Protein AF-A0A920NDE8-F1 (afdb_monomer)

Sequence (123 aa):
MLDKIFPKIHTEGYKFLLIFIAATIVLYFIHGFLGFVGFVLSIWVYYFFRDPDRVSIDDDNYLTSPADGLVLQVLETNGPKELELENKKFTKISIFMNVLTAILTEPLCRKNFTNCLQTWKIF

Structure (mmCIF, N/CA/C/O backbone):
data_AF-A0A920NDE8-F1
#
_entry.id   AF-A0A920NDE8-F1
#
loop_
_atom_site.group_PDB
_atom_site.id
_atom_site.type_symbol
_atom_site.label_atom_id
_atom_site.label_alt_id
_atom_site.label_comp_id
_atom_site.label_asym_id
_atom_site.label_entity_id
_atom_site.label_seq_id
_atom_site.pdbx_PDB_ins_code
_atom_site.Cartn_x
_atom_site.Cartn_y
_atom_site.Cartn_z
_atom_site.occupancy
_atom_site.B_iso_or_equiv
_atom_site.auth_seq_id
_atom_site.auth_comp_id
_atom_site.auth_asym_id
_atom_site.auth_atom_id
_atom_site.pdbx_PDB_model_num
ATOM 1 N N . MET A 1 1 ? -16.020 -10.814 -12.968 1.00 52.00 1 MET A N 1
ATOM 2 C CA . MET A 1 1 ? -14.797 -11.661 -13.078 1.00 52.00 1 MET A CA 1
ATOM 3 C C . MET A 1 1 ? -13.592 -10.855 -13.558 1.00 52.00 1 MET A C 1
ATOM 5 O O . MET A 1 1 ? -12.518 -11.057 -13.009 1.00 52.00 1 MET A O 1
ATOM 9 N N . LEU A 1 2 ? -13.758 -9.929 -14.514 1.00 60.88 2 LEU A N 1
ATOM 10 C CA . LEU A 1 2 ? -12.691 -9.017 -14.958 1.00 60.88 2 LEU A CA 1
ATOM 11 C C . LEU A 1 2 ? -12.201 -8.065 -13.855 1.00 60.88 2 LEU A C 1
ATOM 13 O O . LEU A 1 2 ? -11.015 -7.766 -13.816 1.00 60.88 2 LEU A O 1
ATOM 17 N N . ASP A 1 3 ? -13.060 -7.697 -12.903 1.00 58.75 3 ASP A N 1
ATOM 18 C CA . ASP A 1 3 ? -12.720 -6.793 -11.787 1.00 58.75 3 ASP A CA 1
ATOM 19 C C . ASP A 1 3 ? -11.672 -7.383 -10.827 1.00 58.75 3 ASP A C 1
ATOM 21 O O . ASP A 1 3 ? -10.946 -6.661 -10.154 1.00 58.75 3 ASP A O 1
ATOM 25 N N . LYS A 1 4 ? -11.534 -8.718 -10.804 1.00 60.97 4 LYS A N 1
ATOM 26 C CA . LYS A 1 4 ? -10.502 -9.415 -10.019 1.00 60.97 4 LYS A CA 1
ATOM 27 C C . LYS A 1 4 ? -9.135 -9.413 -10.716 1.00 60.97 4 LYS A C 1
ATOM 29 O O . LYS A 1 4 ? -8.115 -9.578 -10.051 1.00 60.97 4 LYS A O 1
ATOM 34 N N . ILE A 1 5 ? -9.126 -9.258 -12.043 1.00 65.56 5 ILE A N 1
ATOM 35 C CA . ILE A 1 5 ? -7.925 -9.274 -12.895 1.00 65.56 5 ILE A CA 1
ATOM 36 C C . ILE A 1 5 ? -7.427 -7.845 -13.150 1.00 65.56 5 ILE A C 1
ATOM 38 O O . ILE A 1 5 ? -6.220 -7.622 -13.118 1.00 65.56 5 ILE A O 1
ATOM 42 N N . PHE A 1 6 ? -8.342 -6.883 -13.327 1.00 67.69 6 PHE A N 1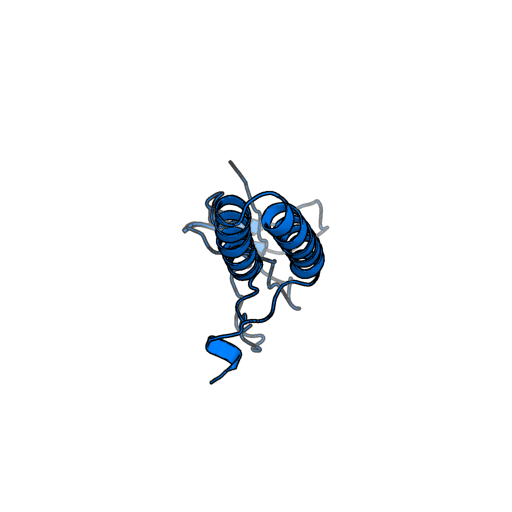
ATOM 43 C CA . PHE A 1 6 ? -8.061 -5.449 -13.472 1.00 67.69 6 PHE A CA 1
ATOM 44 C C . PHE A 1 6 ? -8.655 -4.659 -12.307 1.00 67.69 6 PHE A C 1
ATOM 46 O O . PHE A 1 6 ? -9.716 -4.043 -12.426 1.00 67.69 6 PHE A O 1
ATOM 53 N N . PRO A 1 7 ? -7.988 -4.708 -11.156 1.00 70.62 7 PRO A N 1
ATOM 54 C CA . PRO A 1 7 ? -8.417 -3.983 -9.982 1.00 70.62 7 PRO A CA 1
ATOM 55 C C . PRO A 1 7 ? -8.231 -2.476 -10.192 1.00 70.62 7 PRO A C 1
ATOM 57 O O . PRO A 1 7 ? -7.375 -2.028 -10.963 1.00 70.62 7 PRO A O 1
ATOM 60 N N . LYS A 1 8 ? -9.074 -1.686 -9.526 1.00 76.12 8 LYS A N 1
ATOM 61 C CA . LYS A 1 8 ? -9.053 -0.229 -9.659 1.00 76.12 8 LYS A CA 1
ATOM 62 C C . LYS A 1 8 ? -7.740 0.314 -9.100 1.00 76.12 8 LYS A C 1
ATOM 64 O O . LYS A 1 8 ? -7.227 -0.175 -8.099 1.00 76.12 8 LYS A O 1
ATOM 69 N N . ILE A 1 9 ? -7.184 1.316 -9.768 1.00 79.50 9 ILE A N 1
ATOM 70 C CA . ILE A 1 9 ? -6.008 2.034 -9.276 1.00 79.50 9 ILE A CA 1
ATOM 71 C C . ILE A 1 9 ? -6.497 3.197 -8.414 1.00 79.50 9 ILE A C 1
ATOM 73 O O . ILE A 1 9 ? -7.471 3.865 -8.781 1.00 79.50 9 ILE A O 1
ATOM 77 N N . HIS A 1 10 ? -5.798 3.476 -7.315 1.00 78.62 10 HIS A N 1
ATOM 78 C CA . HIS A 1 10 ? -5.968 4.736 -6.598 1.00 78.62 10 HIS A CA 1
ATOM 79 C C . HIS A 1 10 ? -5.766 5.934 -7.541 1.00 78.62 10 HIS A C 1
ATOM 81 O O . HIS A 1 10 ? -4.919 5.912 -8.437 1.00 78.62 10 HIS A O 1
ATOM 87 N N . THR A 1 11 ? -6.508 7.017 -7.315 1.00 77.38 11 THR A N 1
ATOM 88 C CA . THR A 1 11 ? -6.452 8.242 -8.135 1.00 77.38 11 THR A CA 1
ATOM 89 C C . THR A 1 11 ? -5.034 8.799 -8.287 1.00 77.38 11 THR A C 1
ATOM 91 O O . THR A 1 11 ? -4.666 9.259 -9.367 1.00 77.38 11 THR A O 1
ATOM 94 N N . GLU A 1 12 ? -4.207 8.694 -7.247 1.00 80.69 12 GLU A N 1
ATOM 95 C CA . GLU A 1 12 ? -2.805 9.126 -7.286 1.00 80.69 12 GLU A CA 1
ATOM 96 C C . GLU A 1 12 ? -1.907 8.194 -8.113 1.00 80.69 12 GLU A C 1
ATOM 98 O O . GLU A 1 12 ? -0.966 8.650 -8.767 1.00 80.69 12 GLU A O 1
ATOM 103 N N . GLY A 1 13 ? -2.233 6.901 -8.173 1.00 83.38 13 GLY A N 1
ATOM 104 C CA . GLY A 1 13 ? -1.475 5.905 -8.929 1.00 83.38 13 GLY A CA 1
ATOM 105 C C . GLY A 1 13 ? -1.490 6.132 -10.439 1.00 83.38 13 GLY A C 1
ATOM 106 O O . GLY A 1 13 ? -0.502 5.840 -11.113 1.00 83.38 13 GLY A O 1
ATOM 107 N N . TYR A 1 14 ? -2.561 6.727 -10.980 1.00 85.00 14 TYR A N 1
ATOM 108 C CA . TYR A 1 14 ? -2.646 7.050 -12.410 1.00 85.00 14 TYR A CA 1
ATOM 109 C C . TYR A 1 14 ? -1.571 8.048 -12.859 1.00 85.00 14 TYR A C 1
ATOM 111 O O . TYR A 1 14 ? -1.052 7.924 -13.969 1.00 85.00 14 TYR A O 1
ATOM 119 N N . LYS A 1 15 ? -1.194 9.009 -12.002 1.00 88.31 15 LYS A N 1
ATOM 120 C CA . LYS A 1 15 ? -0.152 10.002 -12.318 1.00 88.31 15 LYS A CA 1
ATOM 121 C C . LYS A 1 15 ? 1.213 9.327 -12.460 1.00 88.31 15 LYS A C 1
ATOM 123 O O . LYS A 1 15 ? 1.914 9.555 -13.444 1.00 88.31 15 LYS A O 1
ATOM 128 N N . PHE A 1 16 ? 1.560 8.455 -11.512 1.00 88.44 16 PHE A N 1
ATOM 129 C CA . PHE A 1 16 ? 2.811 7.696 -11.550 1.00 88.44 16 PHE A CA 1
ATOM 130 C C . PHE A 1 16 ? 2.848 6.726 -12.729 1.00 88.44 16 PHE A C 1
ATOM 132 O O . PHE A 1 16 ? 3.848 6.674 -13.444 1.00 88.44 16 PHE A O 1
ATOM 139 N N . LEU A 1 17 ? 1.748 6.017 -12.986 1.00 90.38 17 LEU A N 1
ATOM 140 C CA . LEU A 1 17 ? 1.652 5.093 -14.111 1.00 90.38 17 LEU A CA 1
ATOM 141 C C . LEU A 1 17 ? 1.884 5.801 -15.455 1.00 90.38 17 LEU A C 1
ATOM 143 O O . LEU A 1 17 ? 2.639 5.300 -16.286 1.00 90.38 17 LEU A O 1
ATOM 147 N N . LEU A 1 18 ? 1.296 6.983 -15.658 1.00 91.44 18 LEU A N 1
ATOM 148 C CA . LEU A 1 18 ? 1.455 7.750 -16.897 1.00 91.44 18 LEU A CA 1
ATOM 149 C C . LEU A 1 18 ? 2.911 8.182 -17.129 1.00 91.44 18 LEU A C 1
ATOM 151 O O . LEU A 1 18 ? 3.417 8.063 -18.245 1.00 91.44 18 LEU A O 1
ATOM 155 N N . ILE A 1 19 ? 3.602 8.621 -16.073 1.00 92.56 19 ILE A N 1
ATOM 156 C CA . ILE A 1 19 ? 5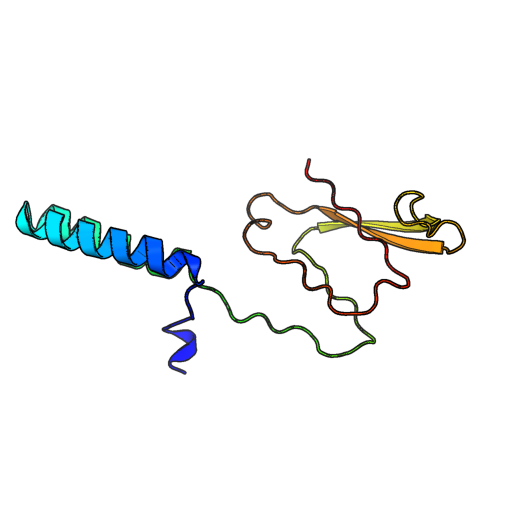.023 8.995 -16.140 1.00 92.56 19 ILE A CA 1
ATOM 157 C C . ILE A 1 19 ? 5.883 7.779 -16.511 1.00 92.56 19 ILE A C 1
ATOM 159 O O . ILE A 1 19 ? 6.748 7.881 -17.381 1.00 92.56 19 ILE A O 1
ATOM 163 N N . PHE A 1 20 ? 5.629 6.620 -15.898 1.00 91.81 20 PHE A N 1
ATOM 164 C CA . PHE A 1 20 ? 6.374 5.390 -16.180 1.00 91.81 20 PHE A CA 1
ATOM 165 C C . PHE A 1 20 ? 6.135 4.861 -17.597 1.00 91.81 20 PHE A C 1
A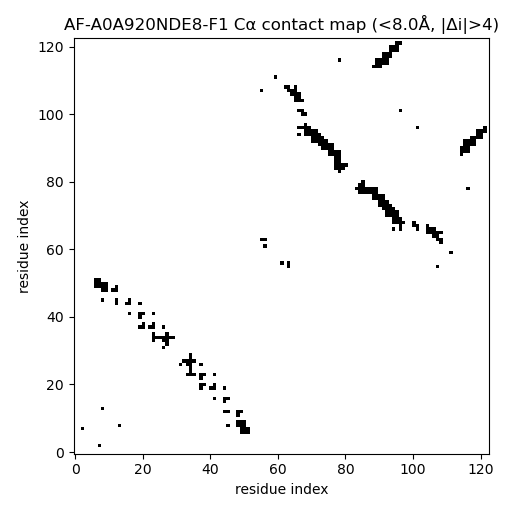TOM 167 O O . PHE A 1 20 ? 7.085 4.436 -18.258 1.00 91.81 20 PHE A O 1
ATOM 174 N N . ILE A 1 21 ? 4.904 4.946 -18.103 1.00 92.62 21 ILE A N 1
ATOM 175 C CA . ILE A 1 21 ? 4.591 4.579 -19.490 1.00 92.62 21 ILE A CA 1
ATOM 176 C C . ILE A 1 21 ? 5.321 5.511 -20.464 1.00 92.62 21 ILE A C 1
ATOM 178 O O . ILE A 1 21 ? 5.971 5.032 -21.394 1.00 92.62 21 ILE A O 1
ATOM 182 N N . ALA A 1 22 ? 5.278 6.828 -20.236 1.00 94.00 22 ALA A N 1
ATOM 183 C CA . ALA A 1 22 ? 5.987 7.795 -21.073 1.00 94.00 22 ALA A CA 1
ATOM 184 C C . ALA A 1 22 ? 7.506 7.548 -21.063 1.00 94.00 22 ALA A C 1
ATOM 186 O O . ALA A 1 22 ? 8.132 7.493 -22.123 1.00 94.00 22 ALA A O 1
ATOM 187 N N . ALA A 1 23 ? 8.088 7.317 -19.882 1.00 92.50 23 ALA A N 1
ATOM 188 C CA . ALA A 1 23 ? 9.497 6.965 -19.744 1.00 92.50 23 ALA A CA 1
ATOM 189 C C . ALA A 1 23 ? 9.828 5.667 -20.495 1.00 92.50 23 ALA A C 1
ATOM 191 O O . ALA A 1 23 ? 10.806 5.620 -21.234 1.00 92.50 23 ALA A O 1
ATOM 192 N N . THR A 1 24 ? 8.988 4.637 -20.381 1.00 92.94 24 THR A N 1
ATOM 193 C CA . THR A 1 24 ? 9.176 3.352 -21.073 1.00 92.94 24 THR A CA 1
ATOM 194 C C . THR A 1 24 ? 9.227 3.518 -22.587 1.00 92.94 24 THR A C 1
ATOM 196 O O . THR A 1 24 ? 10.092 2.930 -23.234 1.00 92.94 24 THR A O 1
ATOM 199 N N . ILE A 1 25 ? 8.346 4.350 -23.152 1.00 92.44 25 ILE A N 1
ATOM 200 C CA . ILE A 1 25 ? 8.334 4.651 -24.589 1.00 92.44 25 ILE A CA 1
ATOM 201 C C . ILE A 1 25 ? 9.651 5.321 -24.998 1.00 92.44 25 ILE A C 1
ATOM 203 O O . ILE A 1 25 ? 10.288 4.878 -25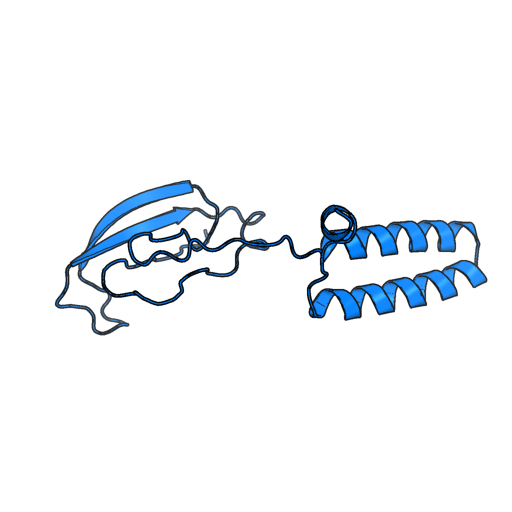.951 1.00 92.44 25 ILE A O 1
ATOM 207 N N . VAL A 1 26 ? 10.102 6.335 -24.252 1.00 93.12 26 VAL A N 1
ATOM 208 C CA . VAL A 1 26 ? 11.380 7.019 -24.521 1.00 93.12 26 VAL A CA 1
ATOM 209 C C . VAL A 1 26 ? 12.562 6.048 -24.429 1.00 93.12 26 VAL A C 1
ATOM 211 O O . VAL A 1 26 ? 13.412 6.030 -25.318 1.00 93.12 26 VAL A O 1
ATOM 214 N N . LEU A 1 27 ? 12.601 5.195 -23.401 1.00 91.25 27 LEU A N 1
ATOM 215 C CA . LEU A 1 27 ? 13.651 4.188 -23.224 1.00 91.25 27 LEU A CA 1
ATOM 216 C C . LEU A 1 27 ? 13.656 3.153 -24.356 1.00 91.25 27 LEU A C 1
ATOM 218 O O . LEU A 1 27 ? 14.728 2.719 -24.779 1.00 91.25 27 LEU A O 1
ATOM 222 N N . TYR A 1 28 ? 12.481 2.783 -24.868 1.00 91.50 28 TYR A N 1
ATOM 223 C CA . TYR A 1 28 ? 12.353 1.848 -25.982 1.00 91.50 28 TYR A CA 1
ATOM 224 C C . TYR A 1 28 ? 12.973 2.396 -27.275 1.00 91.50 28 TYR A C 1
ATOM 226 O O . TYR A 1 28 ? 13.643 1.646 -27.983 1.00 91.50 28 TYR A O 1
ATOM 234 N N . PHE A 1 29 ? 12.832 3.701 -27.546 1.00 89.94 29 PHE A N 1
ATOM 235 C CA . PHE A 1 29 ? 13.477 4.356 -28.694 1.00 89.94 29 PHE A CA 1
ATOM 236 C C . PHE A 1 29 ? 15.006 4.429 -28.583 1.00 89.94 29 PHE A C 1
ATOM 238 O O . PHE A 1 29 ? 15.684 4.483 -29.605 1.00 89.94 29 PHE A O 1
ATOM 245 N N . ILE A 1 30 ? 15.553 4.422 -27.364 1.0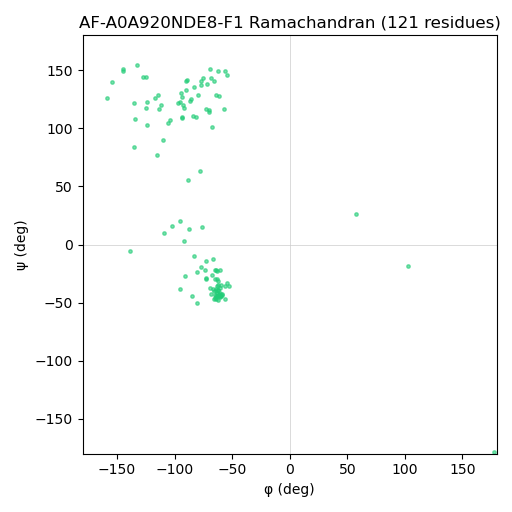0 89.75 30 ILE A N 1
ATOM 246 C CA . ILE A 1 30 ? 17.004 4.421 -27.137 1.00 89.75 30 ILE A CA 1
ATOM 247 C C . ILE A 1 30 ? 17.563 3.005 -27.304 1.00 89.75 30 ILE A C 1
ATOM 249 O O . ILE A 1 30 ? 18.548 2.805 -28.012 1.00 89.75 30 ILE A O 1
ATOM 253 N N . HIS A 1 31 ? 16.960 2.017 -26.634 1.00 88.81 31 HIS A N 1
ATOM 254 C CA . HIS A 1 31 ? 17.429 0.635 -26.675 1.00 88.81 31 HIS A CA 1
ATOM 255 C C . HIS A 1 31 ? 16.311 -0.345 -26.289 1.00 88.81 31 HIS A C 1
ATOM 257 O O . HIS A 1 31 ? 15.753 -0.269 -25.192 1.00 88.81 31 HIS A O 1
ATOM 263 N N . GLY A 1 32 ? 16.036 -1.338 -27.143 1.00 85.62 32 GLY A N 1
ATOM 264 C CA . GLY A 1 32 ? 14.924 -2.282 -26.947 1.00 85.62 32 GLY A CA 1
ATOM 265 C C . GLY A 1 32 ? 14.964 -3.040 -25.610 1.00 85.62 32 GLY A C 1
ATOM 266 O O . GLY A 1 32 ? 13.928 -3.231 -24.978 1.00 85.62 32 GLY A O 1
ATOM 267 N N . PHE A 1 33 ? 16.159 -3.397 -25.120 1.00 90.75 33 PHE A N 1
ATOM 268 C CA . PHE A 1 33 ? 16.317 -4.026 -23.799 1.00 90.75 33 PHE A CA 1
ATOM 269 C C . PHE A 1 33 ? 15.924 -3.094 -22.638 1.00 90.75 33 PHE A C 1
ATOM 271 O O . PHE A 1 33 ? 15.264 -3.529 -21.698 1.00 90.75 33 PHE A O 1
ATOM 278 N N . LEU A 1 34 ? 16.274 -1.804 -22.711 1.00 88.06 34 LEU A N 1
ATOM 279 C CA . LEU A 1 34 ? 15.909 -0.824 -21.681 1.00 88.06 34 LEU A CA 1
ATOM 280 C C . LEU A 1 34 ? 14.402 -0.554 -21.690 1.00 88.06 34 LEU A C 1
ATOM 282 O O . LEU A 1 34 ? 13.791 -0.441 -20.629 1.00 88.06 34 LEU A O 1
ATOM 286 N N . GLY A 1 35 ? 13.794 -0.515 -22.879 1.00 89.62 35 GLY A N 1
ATOM 287 C CA . GLY A 1 35 ? 12.342 -0.438 -23.023 1.00 89.62 35 GLY A CA 1
ATOM 288 C C . GLY A 1 35 ? 11.621 -1.652 -22.428 1.00 89.62 35 GLY A C 1
ATOM 289 O O . GLY A 1 35 ? 10.609 -1.484 -21.755 1.00 89.62 35 GLY A O 1
ATOM 290 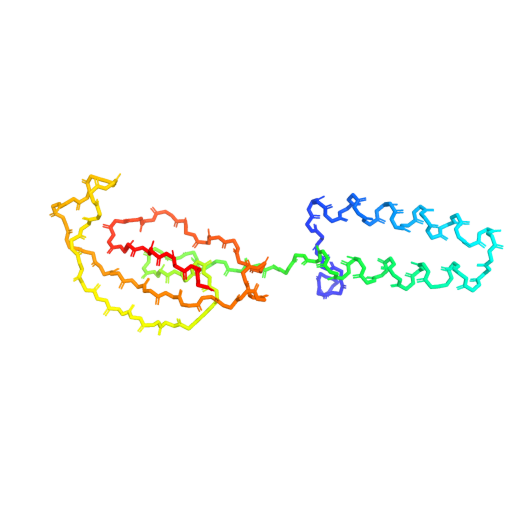N N . PHE A 1 36 ? 12.162 -2.867 -22.587 1.00 91.19 36 PHE A N 1
ATOM 291 C CA . PHE A 1 36 ? 11.602 -4.063 -21.946 1.00 91.19 36 PHE A CA 1
ATOM 292 C C . PHE A 1 36 ? 11.640 -3.971 -20.413 1.00 91.19 36 PHE A C 1
ATOM 294 O O . PHE A 1 36 ? 10.638 -4.243 -19.753 1.00 91.19 36 PHE A O 1
ATOM 301 N N . VAL A 1 37 ? 12.759 -3.519 -19.838 1.00 92.81 37 VAL A N 1
ATOM 302 C CA . VAL A 1 37 ? 12.864 -3.286 -18.387 1.00 92.81 37 VAL A CA 1
ATOM 303 C C . VAL A 1 37 ? 11.862 -2.219 -17.925 1.00 92.81 37 VAL A C 1
ATOM 305 O O . VAL A 1 37 ? 11.163 -2.424 -16.933 1.00 92.81 37 VAL A O 1
ATOM 308 N N . GLY A 1 38 ? 11.726 -1.114 -18.667 1.00 91.38 38 GLY A N 1
ATOM 309 C CA . GLY A 1 38 ? 10.729 -0.074 -18.386 1.00 91.38 38 GLY A CA 1
ATOM 310 C C . GLY A 1 38 ? 9.287 -0.593 -18.434 1.00 91.38 38 GLY A C 1
ATOM 311 O O . GLY A 1 38 ? 8.463 -0.246 -17.585 1.00 91.38 38 GLY A O 1
ATOM 312 N N . PHE A 1 39 ? 8.990 -1.498 -19.368 1.00 92.06 39 PHE A N 1
ATOM 313 C CA . PHE A 1 39 ? 7.674 -2.120 -19.492 1.00 92.06 39 PHE A CA 1
ATOM 314 C C . PHE A 1 39 ? 7.333 -2.982 -18.272 1.00 92.06 39 PHE A C 1
ATOM 316 O O . PHE A 1 39 ? 6.251 -2.839 -17.699 1.00 92.06 39 PHE A O 1
ATOM 323 N N . VAL A 1 40 ? 8.276 -3.812 -17.814 1.00 93.69 40 VAL A N 1
ATOM 324 C CA . VAL A 1 40 ? 8.112 -4.605 -16.584 1.00 93.69 40 VAL A CA 1
ATOM 325 C C . VAL A 1 40 ? 7.902 -3.694 -15.369 1.00 93.69 40 VAL A C 1
ATOM 327 O O . VAL A 1 40 ? 7.017 -3.955 -14.552 1.00 93.69 40 VAL A O 1
ATOM 330 N N . LEU A 1 41 ? 8.651 -2.592 -15.271 1.00 91.75 41 LEU A N 1
ATOM 331 C CA . LEU A 1 41 ? 8.474 -1.608 -14.198 1.00 91.75 41 LEU A CA 1
ATOM 332 C C . LEU A 1 41 ? 7.105 -0.922 -14.250 1.00 91.75 41 LEU A C 1
ATOM 334 O O . LEU A 1 41 ? 6.479 -0.750 -13.208 1.00 91.75 41 LEU A O 1
ATOM 338 N N . SER A 1 42 ? 6.602 -0.579 -15.435 1.00 91.50 42 SER A N 1
ATOM 339 C CA . SER A 1 42 ? 5.270 0.020 -15.590 1.00 91.50 42 SER A CA 1
ATOM 340 C C . SER A 1 42 ? 4.162 -0.927 -15.115 1.00 91.50 42 SER A C 1
ATOM 342 O O . SER A 1 42 ? 3.225 -0.494 -14.443 1.00 91.50 42 SER A O 1
ATOM 344 N N . ILE A 1 43 ? 4.300 -2.231 -15.387 1.00 91.00 43 ILE A N 1
ATOM 345 C CA . ILE A 1 43 ? 3.398 -3.260 -14.848 1.00 91.00 43 ILE A CA 1
ATOM 346 C C . ILE A 1 43 ? 3.504 -3.324 -13.320 1.00 91.00 43 ILE A C 1
ATOM 348 O O . ILE A 1 43 ? 2.486 -3.379 -12.631 1.00 91.00 43 ILE A O 1
ATOM 352 N N . TRP A 1 44 ? 4.718 -3.296 -12.771 1.00 89.62 44 TRP A N 1
ATOM 353 C CA . TRP A 1 44 ? 4.918 -3.325 -11.324 1.00 89.62 44 TRP A CA 1
ATOM 354 C C . TRP A 1 44 ? 4.278 -2.118 -10.623 1.00 89.62 44 TRP A C 1
ATOM 356 O O . TRP A 1 44 ? 3.580 -2.292 -9.625 1.00 89.62 44 TRP A O 1
ATOM 366 N N . VAL A 1 45 ? 4.420 -0.919 -11.192 1.00 88.94 45 VAL A N 1
ATOM 367 C CA . VAL A 1 45 ? 3.769 0.308 -10.704 1.00 88.94 45 VAL A CA 1
ATOM 368 C C . VAL A 1 45 ? 2.244 0.184 -10.750 1.00 88.94 45 VAL A C 1
ATOM 370 O O . VAL A 1 45 ? 1.581 0.533 -9.775 1.00 88.94 45 VAL A O 1
ATOM 373 N N . TYR A 1 46 ? 1.680 -0.367 -11.831 1.00 87.50 46 TYR A N 1
ATOM 374 C CA . TYR A 1 46 ? 0.239 -0.636 -11.923 1.00 87.50 46 TYR A CA 1
ATOM 375 C C . TYR A 1 46 ? -0.255 -1.524 -10.767 1.00 87.50 46 TYR A C 1
ATOM 377 O O . TYR A 1 46 ? -1.247 -1.196 -10.118 1.00 87.50 46 TYR A O 1
ATOM 385 N N . TY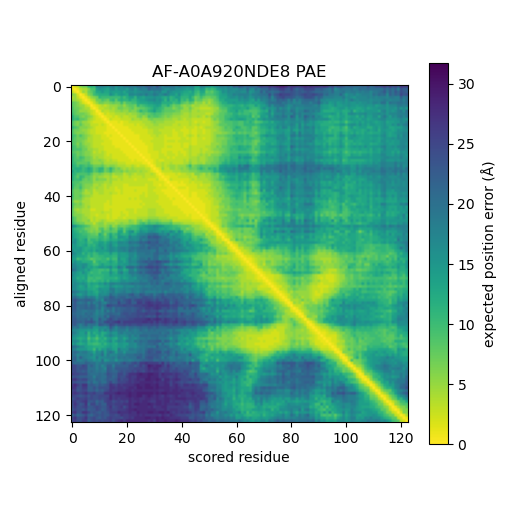R A 1 47 ? 0.456 -2.616 -10.466 1.00 83.94 47 TYR A N 1
ATOM 386 C CA . TYR A 1 47 ? 0.083 -3.519 -9.371 1.00 83.94 47 TYR A CA 1
ATOM 387 C C . TYR A 1 47 ? 0.337 -2.935 -7.977 1.00 83.94 47 TYR A C 1
ATOM 389 O O . TYR A 1 47 ? -0.380 -3.290 -7.042 1.00 83.94 47 TYR A O 1
ATOM 397 N N . PHE A 1 48 ? 1.327 -2.054 -7.826 1.00 84.38 48 PHE A N 1
ATOM 398 C CA . PHE A 1 48 ? 1.644 -1.405 -6.554 1.00 84.38 48 PHE A CA 1
ATOM 399 C C . PHE A 1 48 ? 0.549 -0.426 -6.114 1.00 84.38 48 PHE A C 1
ATOM 401 O O . PHE A 1 48 ? 0.151 -0.431 -4.954 1.00 84.38 48 PHE A O 1
ATOM 408 N N . PHE A 1 49 ? 0.018 0.375 -7.041 1.00 83.06 49 PHE A N 1
ATOM 409 C CA . PHE A 1 49 ? -1.038 1.357 -6.754 1.00 83.06 49 PHE A CA 1
ATOM 410 C C . PHE A 1 49 ? -2.462 0.796 -6.842 1.00 83.06 49 PHE A C 1
ATOM 412 O O . PHE A 1 49 ? -3.440 1.552 -6.881 1.00 83.06 49 PHE A O 1
ATOM 419 N N . ARG A 1 50 ? -2.586 -0.528 -6.892 1.00 82.19 50 ARG A N 1
ATOM 420 C CA . ARG A 1 50 ? -3.871 -1.205 -6.850 1.00 82.19 50 ARG A CA 1
ATOM 421 C C . ARG A 1 50 ? -4.592 -0.899 -5.541 1.00 82.19 50 ARG A C 1
ATOM 423 O O . ARG A 1 50 ? -4.069 -1.199 -4.472 1.00 82.19 50 ARG A O 1
ATOM 430 N N . ASP A 1 51 ? -5.836 -0.459 -5.660 1.00 74.56 51 ASP A N 1
ATOM 431 C CA . ASP A 1 51 ? -6.775 -0.369 -4.552 1.00 74.56 51 ASP A CA 1
ATOM 432 C C . ASP A 1 51 ? -7.621 -1.658 -4.490 1.00 74.56 51 ASP A C 1
ATOM 434 O O . ASP A 1 51 ? -8.391 -1.935 -5.419 1.00 74.56 51 ASP A O 1
ATOM 438 N N . PRO A 1 52 ? -7.443 -2.530 -3.480 1.00 68.50 52 PRO A N 1
ATOM 439 C CA . PRO A 1 52 ? -8.329 -3.670 -3.283 1.00 68.50 52 PRO A CA 1
ATOM 440 C C . PRO A 1 52 ? -9.698 -3.201 -2.771 1.00 68.50 52 PRO A C 1
ATOM 442 O O . PRO A 1 52 ? -9.773 -2.376 -1.865 1.00 68.50 52 PRO A O 1
ATOM 445 N N . ASP A 1 53 ? -10.786 -3.781 -3.286 1.00 63.69 53 ASP A N 1
ATOM 446 C CA . ASP A 1 53 ? -12.130 -3.490 -2.775 1.00 63.69 53 ASP A CA 1
ATOM 447 C C . ASP A 1 53 ? -12.207 -3.794 -1.267 1.00 63.69 53 ASP A C 1
ATOM 449 O O . ASP A 1 53 ? -12.054 -4.943 -0.837 1.00 63.69 53 ASP A O 1
ATOM 453 N N . ARG A 1 54 ? -12.457 -2.763 -0.451 1.00 66.88 54 ARG A N 1
ATOM 454 C CA . ARG A 1 54 ? -12.707 -2.909 0.988 1.00 66.88 54 ARG A CA 1
ATOM 455 C C . ARG A 1 54 ? -14.200 -2.958 1.244 1.00 66.88 54 ARG A C 1
ATOM 457 O O . ARG A 1 54 ? -14.925 -2.023 0.918 1.00 66.88 54 ARG A O 1
ATOM 464 N N . VAL A 1 55 ? -14.652 -4.038 1.867 1.00 62.03 55 VAL A N 1
ATOM 465 C CA . VAL A 1 55 ? -16.039 -4.174 2.308 1.00 62.03 55 VAL A CA 1
ATOM 466 C C . VAL A 1 55 ? -16.117 -3.702 3.755 1.00 62.03 55 VAL A C 1
ATOM 468 O O . VAL A 1 55 ? -15.601 -4.365 4.651 1.00 62.03 55 VAL A O 1
ATOM 471 N N . SER A 1 56 ? -16.742 -2.548 3.989 1.00 61.50 56 SER A N 1
ATOM 472 C CA . SER A 1 56 ? -17.162 -2.160 5.337 1.00 61.50 56 SER A CA 1
ATOM 473 C C . SER A 1 56 ? -18.421 -2.934 5.713 1.00 61.50 56 SER A C 1
ATOM 475 O O . SER A 1 56 ? -19.339 -3.047 4.901 1.00 61.50 56 SER A O 1
ATOM 477 N N . ILE A 1 57 ? -18.480 -3.434 6.944 1.00 69.19 57 ILE A N 1
ATOM 478 C CA . ILE A 1 57 ? -19.714 -3.9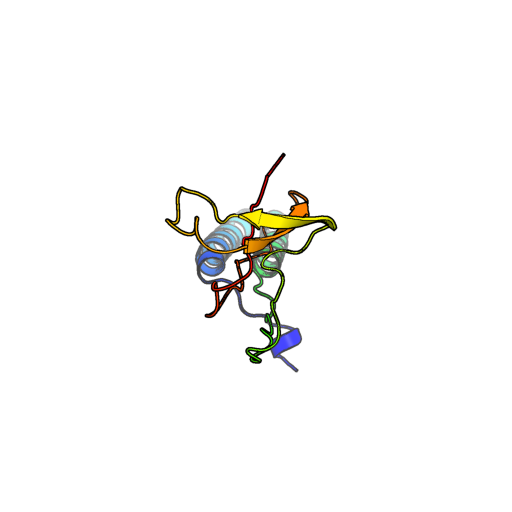85 7.505 1.00 69.19 57 ILE A CA 1
ATOM 479 C C . ILE A 1 57 ? -20.665 -2.800 7.735 1.00 69.19 57 ILE A C 1
ATOM 481 O O . ILE A 1 57 ? -20.343 -1.904 8.510 1.00 69.19 57 ILE A O 1
ATOM 485 N N . ASP A 1 58 ? -21.795 -2.762 7.026 1.00 65.12 58 ASP A N 1
ATOM 486 C CA . ASP A 1 58 ? -22.821 -1.708 7.137 1.00 65.12 58 ASP A CA 1
ATOM 487 C C . ASP A 1 58 ? -23.844 -2.070 8.228 1.00 65.12 58 ASP A C 1
ATOM 489 O O . ASP A 1 58 ? -25.036 -2.219 7.972 1.00 65.12 58 ASP A O 1
ATOM 493 N N . ASP A 1 59 ? -23.351 -2.312 9.443 1.00 70.88 59 ASP A N 1
ATOM 494 C CA . ASP A 1 59 ? -24.175 -2.631 10.612 1.00 70.88 59 ASP A CA 1
ATOM 495 C C . ASP A 1 59 ? -23.686 -1.822 11.820 1.00 70.88 59 ASP A C 1
ATOM 497 O O . ASP A 1 59 ? -22.529 -1.922 12.231 1.00 70.88 59 ASP A O 1
ATOM 501 N N . ASP A 1 60 ? -24.591 -1.029 12.396 1.00 70.00 60 ASP A N 1
ATOM 502 C CA . ASP A 1 60 ? -24.327 -0.135 13.527 1.00 70.00 60 ASP A CA 1
ATOM 503 C C . ASP A 1 60 ? -23.993 -0.877 14.836 1.00 70.00 60 ASP A C 1
ATOM 505 O O . ASP A 1 60 ? -23.523 -0.258 15.795 1.00 70.00 60 ASP A O 1
ATOM 509 N N . ASN A 1 61 ? -24.211 -2.195 14.901 1.00 72.38 61 ASN A N 1
ATOM 510 C CA . ASN A 1 61 ? -23.861 -3.014 16.064 1.00 72.38 61 ASN A CA 1
ATOM 511 C C . ASN A 1 61 ? -22.387 -3.447 16.080 1.00 72.38 61 ASN A C 1
ATOM 513 O O . ASN A 1 61 ? -21.921 -3.983 17.090 1.00 72.38 61 ASN A O 1
ATOM 517 N N . TYR A 1 62 ? -21.646 -3.232 14.988 1.00 66.06 62 TYR A N 1
ATOM 518 C CA . TYR A 1 62 ? -20.264 -3.682 14.854 1.00 66.06 62 TYR A CA 1
ATOM 519 C C . TYR A 1 62 ? -19.291 -2.508 14.760 1.00 66.06 62 TYR A C 1
ATOM 521 O O . TYR A 1 62 ? -19.405 -1.620 13.920 1.00 66.06 62 TYR A O 1
ATOM 529 N N . LEU A 1 63 ? -18.262 -2.543 15.605 1.00 69.88 63 LEU A N 1
ATOM 530 C CA . LEU A 1 63 ? -17.101 -1.666 15.492 1.00 69.88 63 LEU A CA 1
ATOM 531 C C . LEU A 1 63 ? -16.027 -2.382 14.674 1.00 69.88 63 LEU A C 1
ATOM 533 O O . LEU A 1 63 ? -15.556 -3.453 15.057 1.00 69.88 63 LEU A O 1
ATOM 537 N N . THR A 1 64 ? -15.636 -1.786 13.549 1.00 68.38 64 THR A N 1
ATOM 538 C CA . THR A 1 64 ? -14.551 -2.313 12.711 1.00 68.38 64 THR A CA 1
ATOM 539 C C . THR A 1 64 ? -13.223 -1.716 13.158 1.00 68.38 64 THR A C 1
ATOM 541 O O . THR A 1 64 ? -13.149 -0.536 13.505 1.00 68.38 64 THR A O 1
ATOM 544 N N . SER A 1 65 ? -12.161 -2.527 13.161 1.00 65.31 65 SER A N 1
ATOM 545 C CA . SER A 1 65 ? -10.821 -2.019 13.436 1.00 65.31 65 SER A CA 1
ATOM 546 C C . SER A 1 65 ? -10.400 -1.033 12.338 1.00 65.31 65 SER A C 1
ATOM 548 O O . SER A 1 65 ? -10.452 -1.385 11.161 1.00 65.31 65 SER A O 1
ATOM 550 N N . PRO A 1 66 ? -9.937 0.175 12.687 1.00 64.50 66 PRO A N 1
ATOM 551 C CA . PRO A 1 66 ? -9.477 1.148 11.698 1.00 64.50 66 PRO A CA 1
ATOM 552 C C . PRO A 1 66 ? -8.134 0.769 11.078 1.00 64.50 66 PRO A C 1
ATOM 554 O O . PRO A 1 66 ? -7.755 1.355 10.069 1.00 64.50 66 PRO A O 1
ATOM 557 N N . ALA A 1 67 ? -7.419 -0.183 11.684 1.00 64.88 67 ALA A N 1
ATOM 558 C CA . ALA A 1 67 ? -6.172 -0.703 11.159 1.00 64.88 67 ALA A CA 1
ATOM 559 C C . ALA A 1 67 ? -5.973 -2.196 11.434 1.00 64.88 67 ALA A C 1
ATOM 561 O O . ALA A 1 67 ? -6.426 -2.716 12.458 1.00 64.88 67 ALA A O 1
ATOM 562 N N . ASP A 1 68 ? -5.235 -2.864 10.551 1.00 68.38 68 ASP A N 1
ATOM 563 C CA . ASP A 1 68 ? -4.782 -4.233 10.771 1.00 68.38 68 ASP A CA 1
ATOM 564 C C . ASP A 1 68 ? -3.554 -4.225 11.697 1.00 68.38 68 ASP A C 1
ATOM 566 O O . ASP A 1 68 ? -2.579 -3.498 11.482 1.00 68.38 68 ASP A O 1
ATOM 570 N N . GLY A 1 69 ? -3.595 -5.022 12.762 1.00 74.25 69 GLY A N 1
ATOM 571 C CA . GLY A 1 69 ? -2.548 -5.024 13.776 1.00 74.25 69 GLY A CA 1
ATOM 572 C C . GLY A 1 69 ? -2.829 -5.977 14.931 1.00 74.25 69 GLY A C 1
ATOM 573 O O . GLY A 1 69 ? -3.837 -6.683 14.948 1.00 74.25 69 GLY A O 1
ATOM 574 N N . LEU A 1 70 ? -1.925 -6.002 15.908 1.00 78.56 70 LEU A N 1
ATOM 575 C CA . LEU A 1 70 ? -2.063 -6.831 17.104 1.00 78.56 70 LEU A CA 1
ATOM 576 C C . LEU A 1 70 ? -2.726 -6.030 18.228 1.00 78.56 70 LEU A C 1
ATOM 578 O O . LEU A 1 70 ? -2.254 -4.953 18.585 1.00 78.56 70 LEU A O 1
ATOM 582 N N . VAL A 1 71 ? -3.807 -6.549 18.812 1.00 82.06 71 VAL A N 1
ATOM 583 C CA . VAL A 1 71 ? -4.445 -5.911 19.972 1.00 82.06 71 VAL A CA 1
ATOM 584 C C . VAL A 1 71 ? -3.527 -6.069 21.183 1.00 82.06 71 VAL A C 1
ATOM 586 O O . VAL A 1 71 ? -3.288 -7.180 21.647 1.00 82.06 71 VAL A O 1
ATOM 589 N N . LEU A 1 72 ? -3.005 -4.952 21.687 1.00 81.88 72 LEU A N 1
ATOM 590 C CA . LEU A 1 72 ? -2.119 -4.927 22.851 1.00 81.88 72 LEU A CA 1
ATOM 591 C C . LEU A 1 72 ? -2.906 -4.898 24.158 1.00 81.88 72 LEU A C 1
ATOM 593 O O . LEU A 1 72 ? -2.541 -5.566 25.121 1.00 81.88 72 LEU A O 1
ATOM 597 N N . GLN A 1 73 ? -3.952 -4.072 24.218 1.00 79.56 73 GLN A N 1
ATOM 598 C CA . GLN A 1 73 ? -4.655 -3.812 25.469 1.00 79.56 73 GLN A CA 1
ATOM 599 C C . GLN A 1 73 ? -6.097 -3.381 25.225 1.00 79.56 73 GLN A C 1
ATOM 601 O O . GLN A 1 73 ? -6.363 -2.567 24.342 1.00 79.56 73 GLN A O 1
ATOM 606 N N . VAL A 1 74 ? -7.002 -3.887 26.060 1.00 84.44 74 VAL A N 1
ATOM 607 C CA . VAL A 1 74 ? -8.402 -3.464 26.141 1.00 84.44 74 VAL A CA 1
ATOM 608 C C . VAL A 1 74 ? -8.674 -3.072 27.590 1.00 84.44 74 VAL A C 1
ATOM 610 O O . VAL A 1 74 ? -8.505 -3.896 28.486 1.00 84.44 74 VAL A O 1
ATOM 613 N N . LEU A 1 75 ? -9.015 -1.807 27.837 1.00 82.06 75 LEU A N 1
ATOM 614 C CA . LEU A 1 75 ? -9.206 -1.269 29.189 1.00 82.06 75 LEU A CA 1
ATOM 615 C C . LEU A 1 75 ? -10.325 -0.229 29.225 1.00 82.06 75 LEU A C 1
ATOM 617 O O . LEU A 1 75 ? -10.514 0.506 28.261 1.00 82.06 75 LEU A O 1
ATOM 621 N N . GLU A 1 76 ? -11.033 -0.118 30.344 1.00 80.25 76 GLU A N 1
ATOM 622 C CA . GLU A 1 76 ? -11.981 0.977 30.557 1.00 80.25 76 GLU A CA 1
ATOM 623 C C . GLU A 1 76 ? -11.265 2.199 31.136 1.00 80.25 76 GLU A C 1
ATOM 625 O O . GLU A 1 76 ? -10.626 2.123 32.185 1.00 80.25 76 GLU A O 1
ATOM 630 N N . THR A 1 77 ? -11.370 3.336 30.454 1.00 79.50 77 THR A N 1
ATOM 631 C CA . THR A 1 77 ? -10.814 4.619 30.901 1.00 79.50 77 THR A CA 1
ATOM 632 C C . THR A 1 77 ? -11.853 5.719 30.770 1.00 79.50 77 THR A C 1
ATOM 634 O O . THR A 1 77 ? -12.751 5.653 29.933 1.00 79.50 77 THR A O 1
ATOM 637 N N . ASN A 1 78 ? -11.719 6.765 31.580 1.00 78.50 78 ASN A N 1
ATOM 638 C CA . ASN A 1 78 ? -12.450 8.004 31.345 1.00 78.50 78 ASN A CA 1
ATOM 639 C C . ASN A 1 78 ? -12.022 8.609 30.000 1.00 78.50 78 ASN A C 1
ATOM 641 O O . ASN A 1 78 ? -10.878 8.416 29.565 1.00 78.50 78 ASN A O 1
ATOM 645 N N . GLY A 1 79 ? -12.950 9.314 29.351 1.00 72.00 79 GLY A N 1
ATOM 646 C CA . GLY A 1 79 ? -12.688 10.007 28.095 1.00 72.00 79 GLY A CA 1
ATOM 647 C C . GLY A 1 79 ? -11.521 11.001 28.212 1.00 72.00 79 GLY A C 1
ATOM 648 O O . GLY A 1 79 ? -11.271 11.547 29.289 1.00 72.00 79 GLY A O 1
ATOM 649 N N . PRO A 1 80 ? -10.774 11.224 27.121 1.00 68.81 80 PRO A N 1
ATOM 650 C CA . PRO A 1 80 ? -9.641 12.125 27.088 1.00 68.81 80 PRO A CA 1
ATOM 651 C C . PRO A 1 80 ? -10.152 13.554 27.235 1.00 68.81 80 PRO A C 1
ATOM 653 O O . PRO A 1 80 ? -11.195 13.929 26.690 1.00 68.81 80 PRO A O 1
ATOM 656 N N . LYS A 1 81 ? -9.373 14.362 27.948 1.00 64.94 81 LYS A N 1
ATOM 657 C CA . LYS A 1 81 ? -9.694 15.771 28.192 1.00 64.94 81 LYS A CA 1
ATOM 658 C C . LYS A 1 81 ? -9.748 16.582 26.898 1.00 64.94 81 LYS A C 1
ATOM 660 O O . LYS A 1 81 ? -10.547 17.499 26.778 1.00 64.94 81 LYS A O 1
ATOM 665 N N . GLU A 1 82 ? -8.941 16.194 25.910 1.00 64.56 82 GLU A N 1
ATOM 666 C CA . GLU A 1 82 ? -8.816 16.875 24.613 1.00 64.56 82 GLU A CA 1
ATOM 667 C C . GLU A 1 82 ? -10.102 16.848 23.774 1.00 64.56 82 GLU A C 1
ATOM 669 O O . GLU A 1 82 ? -10.263 17.686 22.893 1.00 64.56 82 GLU A O 1
ATOM 674 N N . LEU A 1 83 ? -11.008 15.897 24.035 1.00 65.56 83 LEU A N 1
ATOM 675 C CA . LEU A 1 83 ? -12.292 15.771 23.335 1.00 65.56 83 LEU A CA 1
ATOM 676 C C . LEU A 1 83 ? -13.496 16.140 24.218 1.00 65.56 83 LEU A C 1
ATOM 678 O O . LEU A 1 83 ? -14.626 15.870 23.826 1.00 65.56 83 LEU A O 1
ATOM 682 N N . GLU A 1 84 ? -13.278 16.718 25.406 1.00 65.88 84 GLU A N 1
ATOM 683 C CA . GLU A 1 84 ? -14.345 17.100 26.354 1.00 65.88 84 GLU A CA 1
ATOM 684 C C . GLU A 1 84 ? -15.249 15.923 26.795 1.00 65.88 84 GLU A C 1
ATOM 686 O O . GLU A 1 84 ? -16.398 16.091 27.203 1.00 65.88 84 GLU A O 1
ATOM 691 N N . LEU A 1 85 ? -14.724 14.693 26.755 1.00 69.12 85 LEU A N 1
ATOM 692 C CA . LEU A 1 85 ? -15.469 13.457 27.038 1.00 69.12 85 LEU A CA 1
ATOM 693 C C . LEU A 1 85 ? -15.333 12.966 28.493 1.00 69.12 85 LEU A C 1
ATOM 695 O O . LEU A 1 85 ? -15.594 11.799 28.788 1.00 69.12 85 LEU A O 1
ATOM 699 N N . GLU A 1 86 ? -14.945 13.844 29.420 1.00 65.25 86 GLU A N 1
ATOM 700 C CA . GLU A 1 86 ? -14.525 13.488 30.788 1.00 65.25 86 GLU A CA 1
ATOM 701 C C . GLU A 1 86 ? -15.607 12.777 31.629 1.00 65.25 86 GLU A C 1
ATOM 703 O O . GLU A 1 86 ? -15.287 12.049 32.567 1.00 65.25 86 GLU A O 1
ATOM 708 N N . ASN A 1 87 ? -16.887 12.935 31.276 1.00 66.12 87 ASN A N 1
ATOM 709 C CA . ASN A 1 87 ? -18.024 12.421 32.051 1.00 66.12 87 ASN A CA 1
ATOM 710 C C . ASN A 1 87 ? -18.500 11.014 31.649 1.00 66.12 87 ASN A C 1
ATOM 712 O O . ASN A 1 87 ? -19.499 10.530 32.186 1.00 66.12 87 ASN A O 1
ATOM 716 N N . LYS A 1 88 ? -17.827 10.348 30.704 1.00 69.00 88 LYS A N 1
ATOM 717 C CA . LYS A 1 88 ? -18.183 8.988 30.274 1.00 69.00 88 LYS A CA 1
ATOM 718 C C . LYS A 1 88 ? -16.980 8.050 30.346 1.00 69.00 88 LYS A C 1
ATOM 720 O O . LYS A 1 88 ? -15.843 8.441 30.082 1.00 69.00 88 LYS A O 1
ATOM 725 N N . LYS A 1 89 ? -17.254 6.797 30.716 1.00 73.31 89 LYS A N 1
ATOM 726 C CA . LYS A 1 89 ? -16.293 5.694 30.626 1.00 73.31 89 LYS A CA 1
ATOM 727 C C . LYS A 1 89 ? -16.315 5.133 29.208 1.00 73.31 89 LYS A C 1
ATOM 729 O O . LYS A 1 89 ? -17.388 4.918 28.653 1.00 73.31 89 LYS A O 1
ATOM 734 N N . PHE A 1 90 ? -15.134 4.888 28.658 1.00 77.31 90 PHE A N 1
ATOM 735 C CA . PHE A 1 90 ? -14.921 4.349 27.321 1.00 77.31 90 PHE A CA 1
ATOM 736 C C . PHE A 1 90 ? -14.061 3.097 27.401 1.00 77.31 90 PHE A C 1
ATOM 738 O O . PHE A 1 90 ? -13.102 3.039 28.174 1.00 77.31 90 PHE A O 1
ATOM 745 N N . THR A 1 91 ? -14.343 2.125 26.540 1.00 74.94 91 THR A N 1
ATOM 746 C CA . THR A 1 91 ? -13.428 1.007 26.310 1.00 74.94 91 THR A CA 1
ATOM 747 C C . THR A 1 91 ? -12.347 1.468 25.339 1.00 74.94 91 THR A C 1
ATOM 749 O O . THR A 1 91 ? -12.608 1.715 24.160 1.00 74.94 91 THR A O 1
ATOM 752 N N . LYS A 1 92 ? -11.123 1.622 25.839 1.00 77.31 92 LYS A N 1
ATOM 753 C CA . LYS A 1 92 ? -9.932 1.911 25.047 1.00 77.31 92 LYS A CA 1
ATOM 754 C C . LYS A 1 92 ? -9.332 0.613 24.530 1.00 77.31 92 LYS A C 1
ATOM 756 O O . LYS A 1 92 ? -8.994 -0.273 25.314 1.00 77.31 92 LYS A O 1
ATOM 761 N N . ILE A 1 93 ? -9.161 0.546 23.213 1.00 76.62 93 ILE A N 1
ATOM 762 C CA . ILE A 1 93 ? -8.516 -0.563 22.508 1.00 76.62 93 ILE A CA 1
ATOM 763 C C . ILE A 1 93 ? -7.218 -0.030 21.901 1.00 76.62 93 ILE A C 1
ATOM 765 O O . ILE A 1 93 ? -7.242 0.869 21.060 1.00 76.62 93 ILE A O 1
ATOM 769 N N . SER A 1 94 ? -6.088 -0.568 22.351 1.00 74.38 94 SER A N 1
ATOM 770 C CA . SER A 1 94 ? -4.756 -0.246 21.839 1.00 74.38 94 SER A CA 1
ATOM 771 C C . SER A 1 94 ? -4.343 -1.300 20.819 1.00 74.38 94 SER A C 1
ATOM 773 O O . SER A 1 94 ? -4.264 -2.483 21.155 1.00 74.38 94 SER A O 1
ATOM 775 N N . ILE A 1 95 ? -4.050 -0.874 19.592 1.00 74.56 95 ILE A N 1
ATOM 776 C CA . ILE A 1 95 ? -3.654 -1.751 18.484 1.00 74.56 95 ILE A CA 1
ATOM 777 C C . ILE A 1 95 ? -2.230 -1.391 18.063 1.00 74.56 95 ILE A C 1
ATOM 779 O O . ILE A 1 95 ? -1.931 -0.231 17.784 1.00 74.56 95 ILE A O 1
ATOM 783 N N . PHE A 1 96 ? -1.353 -2.389 18.029 1.00 75.88 96 PHE A N 1
ATOM 784 C CA . PHE A 1 96 ? -0.021 -2.282 17.459 1.00 75.88 96 PHE A CA 1
ATOM 785 C C . PHE A 1 96 ? -0.092 -2.510 15.954 1.00 75.88 96 PHE A C 1
ATOM 787 O O . PHE A 1 96 ? -0.346 -3.628 15.500 1.00 75.88 96 PHE A O 1
ATOM 794 N N . MET A 1 97 ? 0.144 -1.454 15.185 1.00 67.75 97 MET A N 1
ATOM 795 C CA . MET A 1 97 ? 0.292 -1.553 13.739 1.00 67.75 97 MET A CA 1
ATOM 796 C C . MET A 1 97 ? 1.756 -1.775 13.381 1.00 67.75 97 MET A C 1
ATOM 798 O O . MET A 1 97 ? 2.633 -1.052 13.849 1.00 67.75 97 MET A O 1
ATOM 802 N N . ASN A 1 98 ? 2.018 -2.737 12.500 1.00 65.62 98 ASN A N 1
ATOM 803 C CA . ASN A 1 98 ? 3.328 -2.863 11.875 1.00 65.62 98 ASN A CA 1
ATOM 804 C C . ASN A 1 98 ? 3.489 -1.771 10.796 1.00 65.62 98 ASN A C 1
ATOM 806 O O . ASN A 1 98 ? 2.539 -1.476 10.069 1.00 65.62 98 ASN A O 1
ATOM 810 N N . VAL A 1 99 ? 4.691 -1.204 10.645 1.00 60.59 99 VAL A N 1
ATOM 811 C CA . VAL A 1 99 ? 5.012 -0.148 9.655 1.00 60.59 99 VAL A CA 1
ATOM 812 C C . VAL A 1 99 ? 4.653 -0.565 8.226 1.00 60.59 99 VAL A C 1
ATOM 814 O O . VAL A 1 99 ? 4.211 0.255 7.426 1.00 60.59 99 VAL A O 1
ATOM 817 N N . LEU A 1 100 ? 4.778 -1.855 7.914 1.00 52.97 100 LEU A N 1
ATOM 818 C CA . LEU A 1 100 ? 4.433 -2.403 6.599 1.00 52.97 100 LEU A CA 1
ATOM 819 C C . LEU A 1 100 ? 2.917 -2.498 6.360 1.00 52.97 100 LEU A C 1
ATOM 821 O O . LEU A 1 100 ? 2.476 -2.527 5.216 1.00 52.97 100 LEU A O 1
ATOM 825 N N . THR A 1 101 ? 2.120 -2.526 7.427 1.00 53.12 101 THR A N 1
ATOM 826 C CA . THR A 1 101 ? 0.655 -2.619 7.376 1.00 53.12 101 THR A CA 1
ATOM 827 C C . THR A 1 101 ? 0.002 -1.237 7.347 1.00 53.12 101 THR A C 1
ATOM 829 O O . THR A 1 101 ? -1.064 -1.074 6.760 1.00 53.12 101 THR A O 1
ATOM 832 N N . ALA A 1 102 ? 0.670 -0.222 7.907 1.00 50.47 102 ALA A N 1
ATOM 833 C CA . ALA A 1 102 ? 0.149 1.139 8.021 1.00 50.47 102 ALA A CA 1
ATOM 834 C C . ALA A 1 102 ? -0.191 1.804 6.680 1.00 50.47 102 ALA A C 1
ATOM 836 O O . ALA A 1 102 ? -1.174 2.530 6.582 1.00 50.47 102 ALA A O 1
ATOM 837 N N . ILE A 1 103 ? 0.582 1.510 5.633 1.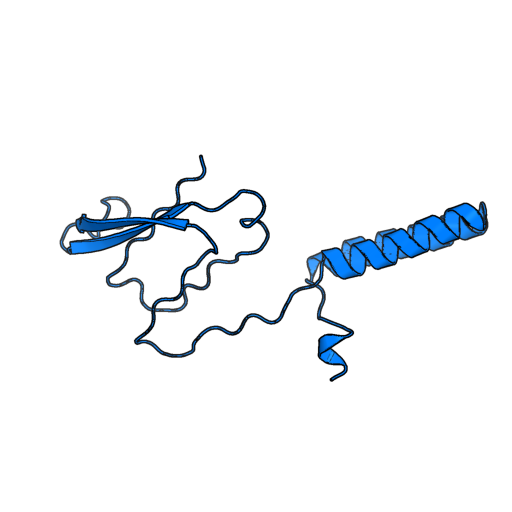00 45.50 103 ILE A N 1
ATOM 838 C CA . ILE A 1 103 ? 0.331 2.004 4.269 1.00 45.50 103 ILE A CA 1
ATOM 839 C C . ILE A 1 103 ? -0.996 1.480 3.698 1.00 45.50 103 ILE A C 1
ATOM 841 O O . ILE A 1 103 ? -1.574 2.095 2.808 1.00 45.50 103 ILE A O 1
ATOM 845 N N . LEU A 1 104 ? -1.492 0.356 4.217 1.00 45.38 104 LEU A N 1
ATOM 846 C CA . LEU A 1 104 ? -2.675 -0.329 3.721 1.00 45.38 104 LEU A CA 1
ATOM 847 C C . LEU A 1 104 ? -3.910 -0.086 4.586 1.00 45.38 104 LEU A C 1
ATOM 849 O O . LEU A 1 104 ? -4.851 -0.854 4.435 1.00 45.38 104 LEU A O 1
ATOM 853 N N . THR A 1 105 ? -3.990 0.891 5.491 1.00 45.31 105 THR A N 1
ATOM 854 C CA . THR A 1 105 ? -5.246 1.093 6.244 1.00 45.31 105 THR A CA 1
ATOM 855 C C . THR A 1 105 ? -5.673 2.553 6.336 1.00 45.31 105 THR A C 1
ATOM 857 O O . THR A 1 105 ? -5.078 3.349 7.051 1.00 45.31 105 THR A O 1
ATOM 860 N N . GLU A 1 106 ? -6.736 2.900 5.600 1.00 48.00 106 GLU A N 1
ATOM 861 C CA . GLU A 1 106 ? -7.535 4.093 5.880 1.00 48.00 106 GLU A CA 1
ATOM 862 C C . GLU A 1 106 ? -8.455 3.809 7.075 1.00 48.00 106 GLU A C 1
ATOM 864 O O . GLU A 1 106 ? -9.023 2.714 7.157 1.00 48.00 106 GLU A O 1
ATOM 869 N N . PRO A 1 107 ? -8.652 4.773 7.989 1.00 46.19 107 PRO A N 1
ATOM 870 C CA . PRO A 1 107 ? -9.513 4.573 9.141 1.00 46.19 107 PRO A CA 1
ATOM 871 C C . PRO A 1 107 ? -10.978 4.432 8.704 1.00 46.19 107 PRO A C 1
ATOM 873 O O . PRO A 1 107 ? -11.679 5.413 8.456 1.00 46.19 107 PRO A O 1
ATOM 876 N N . LEU A 1 108 ? -11.465 3.193 8.660 1.00 45.22 108 LEU A N 1
ATOM 877 C CA . LEU A 1 108 ? -12.873 2.852 8.446 1.00 45.22 108 LEU A CA 1
ATOM 878 C C . LEU A 1 108 ? -13.682 3.061 9.737 1.00 45.22 108 LEU A C 1
ATOM 880 O O . LEU A 1 108 ? -14.235 2.122 10.298 1.00 45.22 108 LEU A O 1
ATOM 884 N N . CYS A 1 109 ? -13.761 4.300 10.221 1.00 49.66 109 CYS A N 1
ATOM 885 C CA . CYS A 1 109 ? -14.675 4.663 11.306 1.00 49.66 109 CYS A CA 1
ATOM 886 C C . CYS A 1 109 ? -15.789 5.552 10.757 1.00 49.66 109 CYS A C 1
ATOM 888 O O . CYS A 1 109 ? -15.679 6.778 10.720 1.00 49.66 109 CYS A O 1
ATOM 890 N N . ARG A 1 110 ? -16.886 4.927 10.316 1.00 43.50 110 ARG A N 1
ATOM 891 C CA . ARG A 1 110 ? -18.097 5.636 9.904 1.00 43.50 110 ARG A CA 1
ATOM 892 C C . ARG A 1 110 ? -19.159 5.497 11.005 1.00 43.50 110 ARG A C 1
ATOM 894 O O . ARG A 1 110 ? -19.782 4.458 11.134 1.00 43.50 110 ARG A O 1
ATOM 901 N N . LYS A 1 111 ? -19.372 6.611 11.720 1.00 41.75 111 LYS A N 1
ATOM 902 C CA . LYS A 1 111 ? -20.639 7.104 12.312 1.00 41.75 111 LYS A CA 1
ATOM 903 C C . LYS A 1 111 ? -20.976 6.980 13.804 1.00 41.75 111 LYS A C 1
ATOM 905 O O . LYS A 1 111 ? -21.765 7.821 14.210 1.00 41.75 111 LYS A O 1
ATOM 910 N N . ASN A 1 112 ? -20.383 6.138 14.654 1.00 43.25 112 ASN A N 1
ATOM 911 C CA . ASN A 1 112 ? -20.730 6.169 16.095 1.00 43.25 112 ASN A CA 1
ATOM 912 C C . ASN A 1 112 ? -19.509 6.104 17.026 1.00 43.25 112 ASN A C 1
ATOM 914 O O . ASN A 1 112 ? -19.133 5.065 17.556 1.00 43.25 112 ASN A O 1
ATOM 918 N N . PHE A 1 113 ? -18.914 7.276 17.261 1.00 46.97 113 PHE A N 1
ATOM 919 C CA . PHE A 1 113 ? -17.801 7.521 18.193 1.00 46.97 113 PHE A CA 1
ATOM 920 C C . PHE A 1 113 ? -18.217 7.560 19.677 1.00 46.97 113 PHE A C 1
ATOM 922 O O . PHE A 1 113 ? -17.481 8.062 20.523 1.00 46.97 113 PHE A O 1
ATOM 929 N N . THR A 1 114 ? -19.411 7.091 20.035 1.00 46.16 114 THR A N 1
ATOM 930 C CA . THR A 1 114 ? -19.999 7.423 21.339 1.00 46.16 114 THR A CA 1
ATOM 931 C C . THR A 1 114 ? -19.423 6.648 22.522 1.00 46.16 114 THR A C 1
ATOM 933 O O . THR A 1 114 ? -19.559 7.151 23.633 1.00 46.16 114 THR A O 1
ATOM 936 N N . ASN A 1 115 ? -18.759 5.496 22.319 1.00 41.44 115 ASN A N 1
ATOM 937 C CA . ASN A 1 115 ? -18.323 4.620 23.427 1.00 41.44 115 ASN A CA 1
ATOM 938 C C . ASN A 1 115 ? -16.913 3.999 23.307 1.00 41.44 115 ASN A C 1
ATOM 940 O O . ASN A 1 115 ? -16.448 3.387 24.271 1.00 41.44 115 ASN A O 1
ATOM 944 N N . CYS A 1 116 ? -16.193 4.162 22.190 1.00 46.31 116 CYS A N 1
ATOM 945 C CA . CYS A 1 116 ? -14.861 3.568 22.022 1.00 46.31 116 CYS A CA 1
ATOM 946 C C . CYS A 1 116 ? -13.820 4.636 21.687 1.00 46.31 116 CYS A C 1
ATOM 948 O O . CYS A 1 116 ? -13.965 5.377 20.716 1.00 46.31 116 CYS A O 1
ATOM 950 N N . LEU A 1 117 ? -12.776 4.719 22.511 1.00 50.16 117 LEU A N 1
ATOM 951 C CA . LEU A 1 117 ? -11.710 5.694 22.344 1.00 50.16 117 LEU A CA 1
ATOM 952 C C . LEU A 1 117 ? -10.465 4.993 21.806 1.00 50.16 117 LEU A C 1
ATOM 954 O O . LEU A 1 117 ? -9.776 4.278 22.537 1.00 50.16 117 LEU A O 1
ATOM 958 N N . GLN A 1 118 ? -10.179 5.173 20.521 1.00 53.44 118 GLN A N 1
ATOM 959 C CA . GLN A 1 118 ? -9.022 4.554 19.878 1.00 53.44 118 GLN A CA 1
ATOM 960 C C . GLN A 1 118 ? -7.828 5.497 19.948 1.00 53.44 118 GLN A C 1
ATOM 962 O O . GLN A 1 118 ? -7.857 6.603 19.417 1.00 53.44 118 GLN A O 1
ATOM 967 N N . THR A 1 119 ? -6.775 5.066 20.641 1.00 47.12 119 THR A N 1
ATOM 968 C CA . THR A 1 119 ? -5.497 5.783 20.684 1.00 47.12 119 THR A CA 1
ATOM 969 C C . THR A 1 119 ? -4.452 4.952 19.954 1.00 47.12 119 THR A C 1
ATOM 971 O O . THR A 1 119 ? -4.168 3.826 20.358 1.00 47.12 119 THR A O 1
ATOM 974 N N . TRP A 1 120 ? -3.870 5.513 18.897 1.00 48.50 120 TRP A N 1
ATOM 975 C CA . TRP A 1 120 ? -2.803 4.885 18.118 1.00 48.50 120 TRP A CA 1
ATOM 976 C C . TRP A 1 120 ? -1.460 5.361 18.643 1.00 48.50 120 TRP A C 1
ATOM 978 O O . TRP A 1 120 ? -1.250 6.564 18.798 1.00 48.50 120 TRP A O 1
ATOM 988 N N . LYS A 1 121 ? -0.544 4.434 18.917 1.00 36.81 121 LYS A N 1
ATOM 989 C CA . LYS A 1 121 ? 0.836 4.776 19.257 1.00 36.81 121 LYS A CA 1
ATOM 990 C C . LYS A 1 121 ? 1.758 4.056 18.287 1.00 36.81 121 LYS A C 1
ATOM 992 O O . LYS A 1 121 ? 1.945 2.849 18.388 1.00 36.81 121 LYS A O 1
ATOM 997 N N . ILE A 1 122 ? 2.270 4.817 17.326 1.00 35.69 122 ILE A N 1
ATOM 998 C CA . ILE A 1 122 ? 3.366 4.396 16.457 1.00 35.69 122 ILE A CA 1
ATOM 999 C C . ILE A 1 122 ? 4.613 4.424 17.348 1.00 35.69 122 ILE A C 1
ATOM 1001 O O . ILE A 1 122 ? 4.933 5.476 17.905 1.00 35.69 122 ILE A O 1
ATOM 1005 N N . PHE A 1 123 ? 5.237 3.268 17.560 1.00 36.88 123 PHE A N 1
ATOM 1006 C CA . PHE A 1 123 ? 6.564 3.162 18.165 1.00 36.88 123 PHE A CA 1
ATOM 1007 C C . PHE A 1 123 ? 7.581 2.848 17.075 1.00 36.88 123 PHE A C 1
ATOM 1009 O O . PHE A 1 123 ? 7.224 2.062 16.168 1.00 36.88 123 PHE A O 1
#

Radius of gyration: 21.56 Å; Cα contacts (8 Å, |Δi|>4): 153; chains: 1; bounding box: 42×29×61 Å

Solvent-accessible surface area (backbone atoms only — not comparable to full-atom values): 7477 Å² total; per-residue (Å²): 117,62,62,79,77,59,53,52,60,38,82,71,36,55,59,56,38,52,51,38,48,54,50,17,55,56,34,33,76,74,35,63,72,53,14,51,54,29,48,54,50,31,53,50,49,51,64,68,31,44,45,76,91,77,83,76,80,94,47,95,89,59,87,63,74,40,58,70,60,49,79,75,45,78,47,80,40,64,33,56,73,93,73,73,35,60,91,43,75,21,48,30,49,32,47,45,60,49,81,85,44,56,84,75,40,72,71,57,76,86,87,78,78,85,52,56,48,79,57,81,66,89,128

Secondary structure (DSSP, 8-state):
-GGGTSPPBPTTHHHHHHHHHHHHHHHHHH-HHHHHHHHHHHHHHHHHTB-PPP-----TT-PPPSS-SEEEEEEEEEPPGGGT-TTSEEEEEEEE--HHHHTT------S--SSEEE-----

Mean predicted aligned error: 12.72 Å

Foldseek 3Di:
DVCVVQADFDPVLVVVLVVLLVVLVVLCVVPVVSSVVSVVVSVVSSVVRGDDDDDDDPDPVDDDAQFDFAWDDWDWDADDVVVVRRPDIATETEGDDDPVRVVVGGGPDPDDPPHHDYDYDDD

pLDDT: mean 71.71, std 16.21, range [35.69, 94.0]